Protein AF-A0A396IZX4-F1 (afdb_monomer_lite)

Secondary structure (DSSP, 8-state):
-HHHHHHHHHTT-PPPPGGGG--HHHHHHHHHHHHHH-EEEETTEEEEEEE-SS-PPP-SSHHHHHHHHTPPPPP---STTTTTTTS--GGGTTTS--S--S-------

Sequence (109 aa):
MGKVLQRDLYGDRDVRQIEHYLDASIITNGLQRAFSTGAWTHPFKRMERISGVVATLGRINPLQTMAELRRTRQQVQYTGKVGDARYPHPSHWGKRFVSSLPQMVKIAD

InterPro domains:
  IPR007645 RNA polymerase Rpb2, domain 3 [PF04565] (57-94)
  IPR015712 DNA-directed RNA polymerase, subunit 2 [PTHR20856] (13-94)

Structure (mmCIF, N/CA/C/O backbone):
data_AF-A0A396IZX4-F1
#
_entry.id   AF-A0A396IZX4-F1
#
loop_
_atom_site.group_PDB
_atom_site.id
_atom_site.type_symbol
_atom_site.label_atom_id
_atom_site.label_alt_id
_atom_site.label_comp_id
_atom_site.label_asym_id
_atom_site.label_entity_id
_atom_site.label_seq_id
_atom_site.pdbx_PDB_ins_code
_atom_site.Cartn_x
_atom_site.Cartn_y
_atom_site.Cartn_z
_atom_site.occupancy
_atom_site.B_iso_or_equiv
_atom_site.auth_seq_id
_atom_site.auth_comp_id
_atom_site.auth_asym_id
_atom_site.auth_atom_id
_atom_site.pdbx_PDB_model_num
ATOM 1 N N . MET A 1 1 ? -11.032 -4.849 19.655 1.00 56.69 1 MET A N 1
ATOM 2 C CA . MET A 1 1 ? -12.347 -4.843 18.975 1.00 56.69 1 MET A CA 1
ATOM 3 C C . MET A 1 1 ? -13.172 -6.049 19.363 1.00 56.69 1 MET A C 1
ATOM 5 O O . MET A 1 1 ? -14.093 -5.869 20.142 1.00 56.69 1 MET A O 1
ATOM 9 N N . GLY A 1 2 ? -12.781 -7.271 18.973 1.00 60.50 2 GLY A N 1
ATOM 10 C CA . GLY A 1 2 ? -13.537 -8.485 19.325 1.00 60.50 2 GLY A CA 1
ATOM 11 C C . GLY A 1 2 ? -13.843 -8.624 20.821 1.00 60.50 2 GLY A C 1
ATOM 12 O O . GLY A 1 2 ? -14.988 -8.816 21.187 1.00 60.50 2 GLY A O 1
ATOM 13 N N . LYS A 1 3 ? -12.859 -8.393 21.700 1.00 69.50 3 LYS A N 1
ATOM 14 C CA . LYS A 1 3 ? -13.013 -8.615 23.150 1.00 69.50 3 LYS A CA 1
ATOM 15 C C . LYS A 1 3 ? -14.024 -7.705 23.868 1.00 69.50 3 LYS A C 1
ATOM 17 O O . LYS A 1 3 ? -14.514 -8.106 24.912 1.00 69.50 3 LYS A O 1
ATOM 22 N N . VAL A 1 4 ? -14.301 -6.496 23.368 1.00 76.00 4 VAL A N 1
ATOM 23 C CA . VAL A 1 4 ? -15.198 -5.537 24.053 1.00 76.00 4 VAL A CA 1
ATOM 24 C C . VAL A 1 4 ? -16.645 -5.794 23.651 1.00 76.00 4 VAL A C 1
ATOM 26 O O . VAL A 1 4 ? -17.475 -6.036 24.518 1.00 76.00 4 VAL A O 1
ATOM 29 N N . LEU A 1 5 ? -16.911 -5.869 22.343 1.00 80.31 5 LEU A N 1
ATOM 30 C CA . LEU A 1 5 ? -18.226 -6.233 21.814 1.00 80.31 5 LEU A CA 1
ATOM 31 C C . LEU A 1 5 ? -18.655 -7.629 22.286 1.00 80.31 5 LEU A C 1
ATOM 33 O O . LEU A 1 5 ? -19.777 -7.819 22.735 1.00 80.31 5 LEU A O 1
ATOM 37 N N . GLN A 1 6 ? -17.738 -8.600 22.248 1.00 79.75 6 GLN A N 1
ATOM 38 C CA . GLN A 1 6 ? -18.005 -9.960 22.713 1.00 79.75 6 GLN A CA 1
ATOM 39 C C . GLN A 1 6 ? -18.330 -10.000 24.213 1.00 79.75 6 GLN A C 1
ATOM 41 O O . GLN A 1 6 ? -19.158 -10.796 24.635 1.00 79.75 6 GLN A O 1
ATOM 46 N N . ARG A 1 7 ? -17.723 -9.125 25.027 1.00 80.81 7 ARG A N 1
ATOM 47 C CA . ARG A 1 7 ? -18.017 -9.049 26.464 1.00 80.81 7 ARG A CA 1
ATOM 48 C C . ARG A 1 7 ? -19.397 -8.459 26.747 1.00 80.81 7 ARG A C 1
ATOM 50 O O . ARG A 1 7 ? -20.056 -8.932 27.665 1.00 80.81 7 ARG A O 1
ATOM 57 N N . ASP A 1 8 ? -19.820 -7.462 25.976 1.00 81.75 8 ASP A N 1
ATOM 58 C CA . ASP A 1 8 ? -21.154 -6.872 26.125 1.00 81.75 8 ASP A CA 1
ATOM 59 C C . ASP A 1 8 ? -22.247 -7.835 25.629 1.00 81.75 8 ASP A C 1
ATOM 61 O O . ASP A 1 8 ? -23.265 -7.977 26.294 1.00 81.75 8 ASP A O 1
ATOM 65 N N . LEU A 1 9 ? -21.983 -8.597 24.556 1.00 80.50 9 LEU A N 1
ATOM 66 C CA . LEU A 1 9 ? -22.886 -9.640 24.043 1.00 80.50 9 LEU A CA 1
ATOM 67 C C . LEU A 1 9 ? -23.111 -10.805 25.022 1.00 80.50 9 LEU A C 1
ATOM 69 O O . LEU A 1 9 ? -24.213 -11.336 25.089 1.00 80.50 9 LEU A O 1
ATOM 73 N N . TYR A 1 10 ? -22.084 -11.225 25.767 1.00 80.44 10 TYR A N 1
ATOM 74 C CA . TYR A 1 10 ? -22.217 -12.305 26.759 1.00 80.44 10 TYR A CA 1
ATOM 75 C C . TYR A 1 10 ? -22.668 -11.826 28.143 1.00 80.44 10 TYR A C 1
ATOM 77 O O . TYR A 1 10 ? -22.967 -12.648 29.004 1.00 80.44 10 TYR A O 1
ATOM 85 N N . GLY A 1 11 ? -22.652 -10.517 28.392 1.00 76.56 11 GLY A N 1
ATOM 86 C CA . GLY A 1 11 ? -22.796 -9.948 29.730 1.00 76.56 11 GLY A CA 1
ATOM 87 C C . GLY A 1 11 ? -24.215 -9.569 30.145 1.00 76.56 11 GLY A C 1
ATOM 88 O O . GLY A 1 11 ? -24.326 -8.886 31.159 1.00 76.56 11 GLY A O 1
ATOM 89 N N . ASP A 1 12 ? -25.243 -9.937 29.372 1.00 74.31 12 ASP A N 1
ATOM 90 C CA . ASP A 1 12 ? -26.635 -9.471 29.534 1.00 74.31 12 ASP A CA 1
ATOM 91 C C . ASP A 1 12 ? -26.743 -7.931 29.585 1.00 74.31 12 ASP A C 1
ATOM 93 O O . ASP A 1 12 ? -27.503 -7.344 30.350 1.00 74.31 12 ASP A O 1
ATOM 97 N N . ARG A 1 13 ? -25.886 -7.250 28.807 1.00 76.94 13 ARG A N 1
ATOM 98 C CA . ARG A 1 13 ? -25.844 -5.786 28.699 1.00 76.94 13 ARG A CA 1
ATOM 99 C C . ARG A 1 13 ? -26.428 -5.357 27.365 1.00 76.94 13 ARG A C 1
ATOM 101 O O . ARG A 1 13 ? -26.203 -6.013 26.350 1.00 76.94 13 ARG A O 1
ATOM 108 N N . ASP A 1 14 ? -27.067 -4.193 27.352 1.00 81.06 14 ASP A N 1
ATOM 109 C CA . ASP A 1 14 ? -27.513 -3.580 26.106 1.00 81.06 14 ASP A CA 1
ATOM 110 C C . ASP A 1 14 ? -26.321 -3.252 25.199 1.00 81.06 14 ASP A C 1
ATOM 112 O O . ASP A 1 14 ? -25.346 -2.602 25.601 1.00 81.06 14 ASP A O 1
ATOM 116 N N . VAL A 1 15 ? -26.414 -3.707 23.949 1.00 83.81 15 VAL A N 1
ATOM 117 C CA . VAL A 1 15 ? -25.412 -3.438 22.918 1.00 83.81 15 VAL A CA 1
ATOM 118 C C . VAL A 1 15 ? -25.432 -1.946 22.595 1.00 83.81 15 VAL A C 1
ATOM 120 O O . VAL A 1 15 ? -26.464 -1.377 22.240 1.00 83.81 15 VAL A O 1
ATOM 123 N N . ARG A 1 16 ? -24.272 -1.298 22.715 1.00 84.62 16 ARG A N 1
ATOM 124 C CA . ARG A 1 16 ? -24.123 0.134 22.427 1.00 84.62 16 ARG A CA 1
ATOM 125 C C . ARG A 1 16 ? -24.117 0.397 20.919 1.00 84.62 16 ARG A C 1
ATOM 127 O O . ARG A 1 16 ? -23.967 -0.512 20.105 1.00 84.62 16 ARG A O 1
ATOM 134 N N . GLN A 1 17 ? -24.240 1.665 20.531 1.00 86.50 17 GLN A N 1
ATOM 135 C CA . GLN A 1 17 ? -24.063 2.072 19.135 1.00 86.50 17 GLN A CA 1
ATOM 136 C C . GLN A 1 17 ? -22.688 1.633 18.602 1.00 86.50 17 GLN A C 1
ATOM 138 O O . GLN A 1 17 ? -21.695 1.628 19.333 1.00 86.50 17 GLN A O 1
ATOM 143 N N . ILE A 1 18 ? -22.632 1.283 17.312 1.00 81.88 18 ILE A N 1
ATOM 144 C CA . ILE A 1 18 ? -21.454 0.690 16.653 1.00 81.88 18 ILE A CA 1
ATOM 145 C C . ILE A 1 18 ? -20.176 1.528 16.817 1.00 81.88 18 ILE A C 1
ATOM 147 O O . ILE A 1 18 ? -19.085 0.974 16.936 1.00 81.88 18 ILE A O 1
ATOM 151 N N . GLU A 1 19 ? -20.316 2.852 16.891 1.00 85.19 19 GLU A N 1
ATOM 152 C CA . GLU A 1 19 ? -19.219 3.806 17.080 1.00 85.19 19 GLU A CA 1
ATOM 153 C C . GLU A 1 19 ? -18.442 3.551 18.374 1.00 85.19 19 GLU A C 1
ATOM 155 O O . GLU A 1 19 ? -17.234 3.745 18.414 1.00 85.19 19 GLU A O 1
ATOM 160 N N . HIS A 1 20 ? -19.100 3.026 19.411 1.00 83.94 20 HIS A N 1
ATOM 161 C CA . HIS A 1 20 ? -18.447 2.679 20.672 1.00 83.94 20 HIS A CA 1
ATOM 162 C C . HIS A 1 20 ? -17.475 1.497 20.542 1.00 83.94 20 HIS A C 1
ATOM 164 O O . HIS A 1 20 ? -16.545 1.347 21.334 1.00 83.94 20 HIS A O 1
ATOM 170 N N . TYR A 1 21 ? -17.693 0.641 19.545 1.00 82.88 21 TYR A N 1
ATOM 171 C CA . TYR A 1 21 ? -16.868 -0.533 19.278 1.00 82.88 21 TYR A CA 1
ATOM 172 C C . TYR A 1 21 ? -15.851 -0.296 18.160 1.00 82.88 21 TYR A C 1
ATOM 174 O O . TYR A 1 21 ? -15.019 -1.173 17.908 1.00 82.88 21 TYR A O 1
ATOM 182 N N . LEU A 1 22 ? -15.908 0.870 17.508 1.00 83.25 22 LEU A N 1
ATOM 183 C CA . LEU A 1 22 ? -14.988 1.294 16.467 1.00 83.25 22 LEU A CA 1
ATOM 184 C C . LEU A 1 22 ? -13.960 2.270 17.044 1.00 83.25 22 LEU A C 1
ATOM 186 O O . LEU A 1 22 ? -14.286 3.277 17.653 1.00 83.25 22 LEU A O 1
ATOM 190 N N . ASP A 1 23 ? -12.692 1.986 16.796 1.00 86.12 23 ASP A N 1
ATOM 191 C CA . ASP A 1 23 ? -11.572 2.823 17.189 1.00 86.12 23 ASP A CA 1
ATOM 192 C C . ASP A 1 23 ? -10.857 3.184 15.898 1.00 86.12 23 ASP A C 1
ATOM 194 O O . ASP A 1 23 ? -10.198 2.348 15.265 1.00 86.12 23 ASP A O 1
ATOM 198 N N . ALA A 1 24 ? -11.042 4.437 15.491 1.00 88.38 24 ALA A N 1
ATOM 199 C CA . ALA A 1 24 ? -10.439 4.987 14.290 1.00 88.38 24 ALA A CA 1
ATOM 200 C C . ALA A 1 24 ? -8.906 4.885 14.325 1.00 88.38 24 ALA A C 1
ATOM 202 O O . ALA A 1 24 ? -8.282 4.774 13.267 1.00 88.38 24 ALA A O 1
ATOM 203 N N . SER A 1 25 ? -8.300 4.837 15.522 1.00 89.56 25 SER A N 1
ATOM 204 C CA . SER A 1 25 ? -6.854 4.708 15.695 1.00 89.56 25 SER A CA 1
ATOM 205 C C . SER A 1 25 ? -6.299 3.422 15.077 1.00 89.56 25 SER A C 1
ATOM 207 O O . SER A 1 25 ? -5.162 3.396 14.610 1.00 89.56 25 SER A O 1
ATOM 209 N N . ILE A 1 26 ? -7.097 2.349 15.015 1.00 87.25 26 ILE A N 1
ATOM 210 C CA . ILE A 1 26 ? -6.669 1.079 14.418 1.00 87.25 26 ILE A CA 1
ATOM 211 C C . ILE A 1 26 ? -6.454 1.243 12.914 1.00 87.25 26 ILE A C 1
ATOM 213 O O . ILE A 1 26 ? -5.469 0.740 12.371 1.00 87.25 26 ILE A O 1
ATOM 217 N N . ILE A 1 27 ? -7.358 1.964 12.249 1.00 88.12 27 ILE A N 1
ATOM 218 C CA . ILE A 1 27 ? -7.290 2.204 10.807 1.00 88.12 27 ILE A CA 1
ATOM 219 C C . ILE A 1 27 ? -6.133 3.156 10.508 1.00 88.12 27 ILE A C 1
ATOM 221 O O . ILE A 1 27 ? -5.282 2.844 9.675 1.00 88.12 27 ILE A O 1
ATOM 225 N N . THR A 1 28 ? -6.059 4.286 11.214 1.00 93.06 28 THR A N 1
ATOM 226 C CA . THR A 1 28 ? -5.036 5.309 10.960 1.00 93.06 28 THR A CA 1
ATOM 227 C C . THR A 1 28 ? -3.628 4.788 11.241 1.00 93.06 28 THR A C 1
ATOM 229 O O . THR A 1 28 ? -2.770 4.858 10.360 1.00 93.06 28 THR A O 1
ATOM 232 N N . ASN A 1 29 ? -3.392 4.170 12.403 1.00 91.31 29 ASN A N 1
ATOM 233 C CA . ASN A 1 29 ? -2.083 3.609 12.751 1.00 91.31 29 ASN A CA 1
ATOM 234 C C . ASN A 1 29 ? -1.713 2.420 11.855 1.00 91.31 29 ASN A C 1
ATOM 236 O O . ASN A 1 29 ? -0.546 2.253 11.490 1.00 91.31 29 ASN A O 1
ATOM 240 N N . GLY A 1 30 ? -2.698 1.594 11.487 1.00 89.44 30 GLY A N 1
ATOM 241 C CA . GLY A 1 30 ? -2.507 0.474 10.569 1.00 89.44 30 GLY A CA 1
ATOM 242 C C . GLY A 1 30 ? -2.015 0.940 9.200 1.00 89.44 30 GLY A C 1
ATOM 243 O O . GLY A 1 30 ? -0.985 0.461 8.720 1.00 89.44 30 GLY A O 1
ATOM 244 N N . LEU A 1 31 ? -2.695 1.926 8.608 1.00 91.06 31 LEU A N 1
ATOM 245 C CA . LEU A 1 31 ? -2.306 2.516 7.327 1.00 91.06 31 LEU A CA 1
ATOM 246 C C . LEU A 1 31 ? -0.957 3.235 7.426 1.00 91.06 31 LEU A C 1
ATOM 248 O O . LEU A 1 31 ? -0.070 2.981 6.612 1.00 91.06 31 LEU A O 1
ATOM 252 N N . GLN A 1 32 ? -0.745 4.063 8.452 1.00 92.88 32 GLN A N 1
ATOM 253 C CA . GLN A 1 32 ? 0.520 4.778 8.643 1.00 92.88 32 GLN A CA 1
ATOM 254 C C . GLN A 1 32 ? 1.713 3.817 8.732 1.00 92.88 32 GLN A C 1
ATOM 256 O O . GLN A 1 32 ? 2.753 4.051 8.111 1.00 92.88 32 GLN A O 1
ATOM 261 N N . ARG A 1 33 ? 1.572 2.699 9.453 1.00 90.50 33 ARG A N 1
ATOM 262 C CA . ARG A 1 33 ? 2.606 1.657 9.511 1.00 90.50 33 ARG A CA 1
ATOM 263 C C . ARG A 1 33 ? 2.801 0.977 8.154 1.00 90.50 33 ARG A C 1
ATOM 265 O O . ARG A 1 33 ? 3.945 0.786 7.744 1.00 90.50 33 ARG A O 1
ATOM 272 N N . ALA A 1 34 ? 1.720 0.609 7.467 1.00 89.75 34 ALA A N 1
ATOM 273 C CA . ALA A 1 34 ? 1.795 -0.091 6.183 1.00 89.75 34 ALA A CA 1
ATOM 274 C C . ALA A 1 34 ? 2.512 0.743 5.108 1.00 89.75 34 ALA A C 1
ATOM 276 O O . ALA A 1 34 ? 3.344 0.212 4.372 1.00 89.75 34 ALA A O 1
ATOM 277 N N . PHE A 1 35 ? 2.250 2.053 5.060 1.00 90.56 35 PHE A N 1
ATOM 278 C CA . PHE A 1 35 ? 2.913 2.964 4.126 1.00 90.56 35 PHE A CA 1
ATOM 279 C C . PHE A 1 35 ? 4.350 3.304 4.523 1.00 90.56 35 PHE A C 1
ATOM 281 O O . PHE A 1 35 ? 5.217 3.346 3.656 1.00 90.56 35 PHE A O 1
ATOM 288 N N . SER A 1 36 ? 4.631 3.505 5.813 1.00 90.06 36 SER A N 1
ATOM 289 C CA . SER A 1 36 ? 5.985 3.864 6.264 1.00 90.06 36 SER A CA 1
ATOM 290 C C . SER A 1 36 ? 6.974 2.701 6.184 1.00 90.06 36 SER A C 1
ATOM 292 O O . SER A 1 36 ? 8.120 2.891 5.792 1.00 90.06 36 SER A O 1
ATOM 294 N N . THR A 1 37 ? 6.541 1.486 6.530 1.00 88.06 37 THR A N 1
ATOM 295 C CA . THR A 1 37 ? 7.406 0.292 6.522 1.00 88.06 37 THR A CA 1
ATOM 296 C C . THR A 1 37 ? 7.384 -0.464 5.194 1.00 88.06 37 THR A C 1
ATOM 298 O O . THR A 1 37 ? 8.216 -1.342 4.972 1.00 88.06 37 THR A O 1
ATOM 301 N N . GLY A 1 38 ? 6.396 -0.194 4.333 1.00 86.12 38 GLY A N 1
ATOM 302 C CA . GLY A 1 38 ? 6.150 -0.955 3.106 1.00 86.12 38 GLY A CA 1
ATOM 303 C C . GLY A 1 38 ? 5.751 -2.418 3.336 1.00 86.12 38 GLY A C 1
ATOM 304 O O . GLY A 1 38 ? 5.710 -3.190 2.374 1.00 86.12 38 GLY A O 1
ATOM 305 N N . ALA A 1 39 ? 5.470 -2.809 4.586 1.00 85.44 39 ALA A N 1
ATOM 306 C CA . ALA A 1 39 ? 5.021 -4.140 4.969 1.00 85.44 39 ALA A CA 1
ATOM 307 C C . ALA A 1 39 ? 3.501 -4.150 5.160 1.00 85.44 39 ALA A C 1
ATOM 309 O O . ALA A 1 39 ? 2.962 -3.530 6.077 1.00 85.44 39 ALA A O 1
ATOM 310 N N . TRP A 1 40 ? 2.815 -4.895 4.304 1.00 86.81 40 TRP A N 1
ATOM 311 C CA . TRP A 1 40 ? 1.377 -5.097 4.373 1.00 86.81 40 TRP A CA 1
ATOM 312 C C . TRP A 1 40 ? 1.141 -6.406 5.118 1.00 86.81 40 TRP A C 1
ATOM 314 O O . TRP A 1 40 ? 1.404 -7.491 4.603 1.00 86.81 40 TRP A O 1
ATOM 324 N N . THR A 1 41 ? 0.736 -6.291 6.384 1.00 83.19 41 THR A N 1
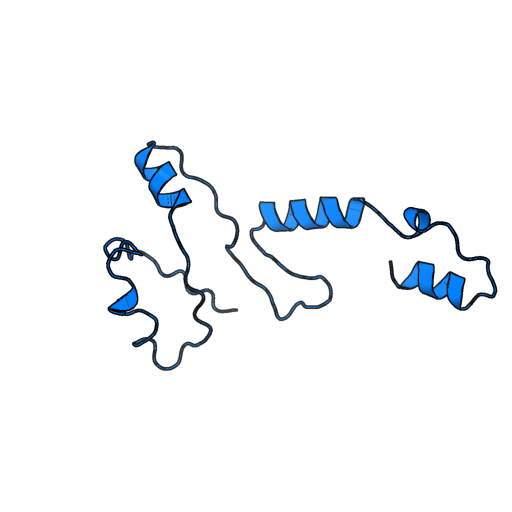ATOM 325 C CA . THR A 1 41 ? 0.503 -7.435 7.274 1.00 83.19 41 THR A CA 1
ATOM 326 C C . THR A 1 41 ? -0.767 -7.226 8.070 1.00 83.19 41 THR A C 1
ATOM 328 O O . THR A 1 41 ? -1.025 -6.133 8.577 1.00 83.19 41 THR A O 1
ATOM 331 N N . HIS A 1 42 ? -1.548 -8.291 8.218 1.00 81.38 42 HIS A N 1
ATOM 332 C CA . HIS A 1 42 ? -2.676 -8.287 9.133 1.00 81.38 42 HIS A CA 1
ATOM 333 C C . HIS A 1 42 ? -2.218 -8.796 10.511 1.00 81.38 42 HIS A C 1
ATOM 335 O O . HIS A 1 42 ? -1.528 -9.819 10.568 1.00 81.38 42 HIS A O 1
ATOM 341 N N . PRO A 1 43 ? -2.619 -8.169 11.638 1.00 75.75 43 PRO A N 1
ATOM 342 C CA . PRO A 1 43 ? -2.157 -8.565 12.976 1.00 75.75 43 PRO A CA 1
ATOM 343 C C . PRO A 1 43 ? -2.390 -10.044 13.318 1.00 75.75 43 PRO A C 1
ATOM 345 O O . PRO A 1 43 ? -1.611 -10.638 14.068 1.00 75.75 43 PRO A O 1
ATOM 348 N N . PHE A 1 44 ? -3.447 -10.624 12.742 1.00 80.19 44 PHE A N 1
ATOM 349 C CA . PHE A 1 44 ? -3.873 -12.008 12.949 1.00 80.19 44 PHE A CA 1
ATOM 350 C C . PHE A 1 44 ? -3.382 -12.984 11.866 1.00 80.19 44 PHE A C 1
ATOM 352 O O . PHE A 1 44 ? -3.499 -14.187 12.054 1.00 80.19 44 PHE A O 1
ATOM 359 N N . LYS A 1 45 ? -2.817 -12.494 10.751 1.00 81.62 45 LYS A N 1
ATOM 360 C CA . LYS A 1 45 ? -2.288 -13.326 9.655 1.00 81.62 45 LYS A CA 1
ATOM 361 C C . LYS A 1 45 ? -0.811 -13.026 9.406 1.00 81.62 45 LYS A C 1
ATOM 363 O O . LYS A 1 45 ? -0.424 -12.499 8.368 1.00 81.62 45 LYS A O 1
ATOM 368 N N . ARG A 1 46 ? 0.025 -13.324 10.400 1.00 70.25 46 ARG A N 1
ATOM 369 C CA . ARG A 1 46 ? 1.452 -12.954 10.375 1.00 70.25 46 ARG A CA 1
ATOM 370 C C . ARG A 1 46 ? 2.281 -13.720 9.338 1.00 70.25 46 ARG A C 1
ATOM 372 O O . ARG A 1 46 ? 3.325 -13.217 8.948 1.00 70.25 46 ARG A O 1
ATOM 379 N N . MET A 1 47 ? 1.816 -14.894 8.904 1.00 75.00 47 MET A N 1
ATOM 380 C CA . MET A 1 47 ? 2.479 -15.708 7.874 1.00 75.00 47 MET A CA 1
ATOM 381 C C . MET A 1 47 ? 2.248 -15.195 6.443 1.00 75.00 47 MET A C 1
ATOM 383 O O . MET A 1 47 ? 3.034 -15.508 5.564 1.00 75.00 47 MET A O 1
ATOM 387 N N . GLU A 1 48 ? 1.226 -14.372 6.197 1.00 76.06 48 GLU A N 1
ATOM 388 C CA . GLU A 1 48 ? 0.919 -13.815 4.867 1.00 76.06 48 GLU A CA 1
ATOM 389 C C . GLU A 1 48 ? 1.513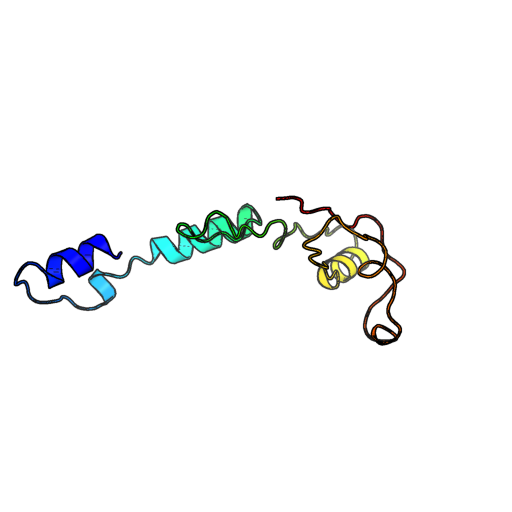 -12.401 4.720 1.00 76.06 48 GLU A C 1
ATOM 391 O O . GLU A 1 48 ? 0.810 -11.431 4.425 1.00 76.06 48 GLU A O 1
ATOM 396 N N . ARG A 1 49 ? 2.810 -12.237 5.011 1.00 75.88 49 ARG A N 1
ATOM 397 C CA . ARG A 1 49 ? 3.465 -10.923 4.955 1.00 75.88 49 ARG A CA 1
ATOM 398 C C . ARG A 1 49 ? 3.877 -10.575 3.530 1.00 75.88 49 ARG A C 1
ATOM 400 O O . ARG A 1 49 ? 4.730 -11.230 2.951 1.00 75.88 49 ARG A O 1
ATOM 407 N N . ILE A 1 50 ? 3.374 -9.453 3.016 1.00 82.25 50 ILE A N 1
ATOM 408 C CA . ILE A 1 50 ? 3.831 -8.891 1.739 1.00 82.25 50 ILE A CA 1
ATOM 409 C C . ILE A 1 50 ? 4.703 -7.667 2.026 1.00 82.25 50 ILE A C 1
ATOM 411 O O . ILE A 1 50 ? 4.304 -6.764 2.764 1.00 82.25 50 ILE A O 1
ATOM 415 N N . SER A 1 51 ? 5.912 -7.628 1.463 1.00 82.19 51 SER A N 1
ATOM 416 C CA . SER A 1 51 ? 6.887 -6.553 1.684 1.00 82.19 51 SER A CA 1
ATOM 417 C C . SER A 1 51 ? 7.286 -5.827 0.392 1.00 82.19 51 SER A C 1
ATOM 419 O O . SER A 1 51 ? 7.249 -6.366 -0.718 1.00 82.19 51 SER A O 1
ATOM 421 N N . GLY A 1 52 ? 7.665 -4.554 0.528 1.00 82.06 52 GLY A N 1
ATOM 422 C CA . GLY A 1 52 ? 8.074 -3.704 -0.595 1.00 82.06 52 GLY A CA 1
ATOM 423 C C . GLY A 1 52 ? 6.920 -3.307 -1.523 1.00 82.06 52 GLY A C 1
ATOM 424 O O . GLY A 1 52 ? 7.137 -3.084 -2.715 1.00 82.06 52 GLY A O 1
ATOM 425 N N . VAL A 1 53 ? 5.690 -3.271 -1.002 1.00 85.38 53 VAL A N 1
ATOM 426 C CA . VAL A 1 53 ? 4.517 -2.750 -1.729 1.00 85.38 53 VAL A CA 1
ATOM 427 C C . VAL A 1 53 ? 4.641 -1.238 -1.916 1.00 85.38 53 VAL A C 1
ATOM 429 O O . VAL A 1 53 ? 4.296 -0.708 -2.966 1.00 85.38 53 VAL A O 1
ATOM 432 N N . VAL A 1 54 ? 5.181 -0.558 -0.904 1.00 87.62 54 VAL A N 1
ATOM 433 C CA . VAL A 1 54 ? 5.460 0.878 -0.932 1.00 87.62 54 VAL A CA 1
ATOM 434 C C . VAL A 1 54 ? 6.960 1.081 -1.079 1.00 87.62 54 VAL A C 1
ATOM 436 O O . VAL A 1 54 ? 7.751 0.419 -0.405 1.00 87.62 54 VAL A O 1
ATOM 439 N N . ALA A 1 55 ? 7.337 1.986 -1.977 1.00 85.94 55 ALA A N 1
ATOM 440 C CA . ALA A 1 55 ? 8.714 2.371 -2.241 1.00 85.94 55 ALA A CA 1
ATOM 441 C C . ALA A 1 55 ? 8.843 3.896 -2.216 1.00 85.94 55 ALA A C 1
ATOM 443 O O . ALA A 1 55 ? 7.880 4.622 -2.477 1.00 85.94 55 ALA A O 1
ATOM 444 N N . THR A 1 56 ? 10.040 4.380 -1.902 1.00 88.31 56 THR A N 1
ATOM 445 C CA . THR A 1 56 ? 10.376 5.798 -2.005 1.00 88.31 56 THR A CA 1
ATOM 446 C C . THR A 1 56 ? 10.529 6.190 -3.471 1.00 88.31 56 THR A C 1
ATOM 448 O O . THR A 1 56 ? 11.165 5.481 -4.246 1.00 88.31 56 THR A O 1
ATOM 451 N N . LEU A 1 57 ? 9.929 7.322 -3.845 1.00 90.25 57 LEU A N 1
ATOM 452 C CA . LEU A 1 57 ? 9.974 7.846 -5.207 1.00 90.25 57 LEU A CA 1
ATOM 453 C C . LEU A 1 57 ? 11.223 8.719 -5.394 1.00 90.25 57 LEU A C 1
ATOM 455 O O . LEU A 1 57 ? 11.368 9.753 -4.739 1.00 90.25 57 LEU A O 1
ATOM 459 N N . GLY A 1 58 ? 12.107 8.316 -6.296 1.00 91.38 58 GLY A N 1
ATOM 460 C CA . GLY A 1 58 ? 13.240 9.077 -6.7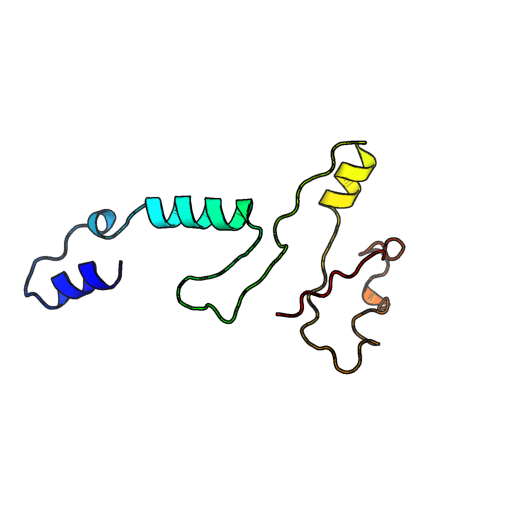88 1.00 91.38 58 GLY A CA 1
ATOM 461 C C . GLY A 1 58 ? 12.775 10.268 -7.619 1.00 91.38 58 GLY A C 1
ATOM 462 O O . GLY A 1 58 ? 12.026 10.124 -8.580 1.00 91.38 58 GLY A O 1
ATOM 463 N N . ARG A 1 59 ? 13.230 11.465 -7.236 1.00 93.88 59 ARG A N 1
ATOM 464 C CA . ARG A 1 59 ? 12.827 12.749 -7.840 1.00 93.88 59 ARG A CA 1
ATOM 465 C C . ARG A 1 59 ? 13.976 13.468 -8.551 1.00 93.88 59 ARG A C 1
ATOM 467 O O . ARG A 1 59 ? 13.949 14.685 -8.679 1.00 93.88 59 ARG A O 1
ATOM 474 N N . ILE A 1 60 ? 14.998 12.728 -8.981 1.00 94.31 60 ILE A N 1
ATOM 475 C CA . ILE A 1 60 ? 16.210 13.307 -9.582 1.00 94.31 60 ILE A CA 1
ATOM 476 C C . ILE A 1 60 ? 15.910 13.865 -10.978 1.00 94.31 60 ILE A C 1
ATOM 478 O O . ILE A 1 60 ? 16.369 14.947 -11.326 1.00 94.31 60 ILE A O 1
ATOM 482 N N . ASN A 1 61 ? 15.123 13.148 -11.781 1.00 94.06 61 ASN A N 1
ATOM 483 C CA . ASN A 1 61 ? 14.658 13.625 -13.078 1.00 94.06 61 ASN A CA 1
ATOM 484 C C . ASN A 1 61 ? 13.218 13.128 -13.343 1.00 94.06 61 ASN A C 1
ATOM 486 O O . ASN A 1 61 ? 12.800 12.110 -12.783 1.00 94.06 61 ASN A O 1
ATOM 490 N N . PRO A 1 62 ? 12.423 13.827 -14.175 1.00 93.75 62 PRO A N 1
ATOM 491 C CA . PRO A 1 62 ? 11.021 13.464 -14.405 1.00 93.75 62 PRO A CA 1
ATOM 492 C C . PRO A 1 62 ? 10.860 12.086 -15.064 1.00 93.75 62 PRO A C 1
ATOM 494 O O . PRO A 1 62 ? 9.865 11.403 -14.823 1.00 93.75 62 PRO A O 1
ATOM 497 N N . LEU A 1 63 ? 11.851 11.645 -15.847 1.00 91.25 63 LEU A N 1
ATOM 498 C CA . LEU A 1 63 ? 11.854 10.326 -16.484 1.00 91.25 63 LEU A CA 1
ATOM 499 C C . LEU A 1 63 ? 12.006 9.187 -15.468 1.00 91.25 63 LEU A C 1
ATOM 501 O O . LEU A 1 63 ? 11.336 8.168 -15.600 1.00 91.25 63 LEU A O 1
ATOM 505 N N . GLN A 1 64 ? 12.828 9.367 -14.436 1.00 89.50 64 GLN A N 1
ATOM 506 C CA . GLN A 1 64 ? 13.014 8.436 -13.330 1.00 89.50 64 GLN A CA 1
ATOM 507 C C . GLN A 1 64 ? 11.733 8.351 -12.515 1.00 89.50 64 GLN A C 1
ATOM 509 O O . GLN A 1 64 ? 11.250 7.248 -12.277 1.00 89.50 64 GLN A O 1
ATOM 514 N N . THR A 1 65 ? 11.134 9.494 -12.172 1.00 92.44 65 THR A N 1
ATOM 515 C CA . THR A 1 65 ? 9.833 9.533 -11.497 1.00 92.44 65 THR A CA 1
ATOM 516 C C . THR A 1 65 ? 8.784 8.755 -12.300 1.00 92.44 65 THR A C 1
ATOM 518 O O . THR A 1 65 ? 8.095 7.892 -11.761 1.00 92.44 65 THR A O 1
ATOM 521 N N . MET A 1 66 ? 8.692 8.993 -13.615 1.00 91.88 66 MET A N 1
ATOM 522 C CA . MET A 1 66 ? 7.790 8.250 -14.505 1.00 91.88 66 MET A CA 1
ATOM 523 C C . MET A 1 66 ? 8.103 6.750 -14.562 1.00 91.88 66 MET A C 1
ATOM 525 O O . MET A 1 66 ? 7.179 5.936 -14.569 1.00 91.88 66 MET A O 1
ATOM 529 N N . ALA A 1 67 ? 9.379 6.371 -14.625 1.00 89.38 67 ALA A N 1
ATOM 530 C CA . ALA A 1 67 ? 9.798 4.975 -14.675 1.00 89.38 67 ALA A CA 1
ATOM 531 C C . ALA A 1 67 ? 9.456 4.237 -13.375 1.00 89.38 67 ALA A C 1
ATOM 533 O O . ALA A 1 67 ? 8.979 3.104 -13.417 1.00 89.38 67 ALA A O 1
ATOM 534 N N . GLU A 1 68 ? 9.647 4.882 -12.225 1.00 89.25 68 GLU A N 1
ATOM 535 C CA . GLU A 1 68 ? 9.317 4.320 -10.918 1.00 89.25 68 GLU A CA 1
ATOM 536 C C . GLU A 1 68 ? 7.804 4.191 -10.706 1.00 89.25 68 GLU A C 1
ATOM 538 O O . GLU A 1 68 ? 7.358 3.152 -10.225 1.00 89.25 68 GLU A O 1
ATOM 543 N N . LEU A 1 69 ? 7.003 5.164 -11.157 1.00 90.25 69 LEU A N 1
ATOM 544 C CA . LEU A 1 69 ? 5.535 5.079 -11.123 1.00 90.25 69 LEU A CA 1
ATOM 545 C C . LEU A 1 69 ? 4.971 3.977 -12.037 1.00 90.25 69 LEU A C 1
ATOM 547 O O . LEU A 1 69 ? 3.903 3.436 -11.763 1.00 90.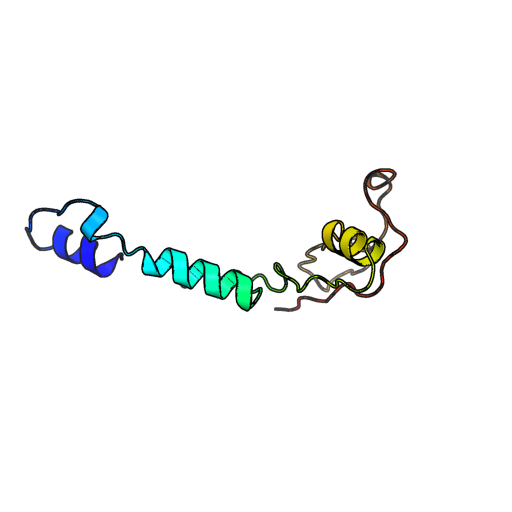25 69 LEU A O 1
ATOM 551 N N . ARG A 1 70 ? 5.675 3.633 -13.124 1.00 89.88 70 ARG A N 1
ATOM 552 C CA . ARG A 1 70 ? 5.280 2.570 -14.069 1.00 89.88 70 ARG A CA 1
ATOM 553 C C . ARG A 1 70 ? 5.885 1.205 -13.736 1.00 89.88 70 ARG A C 1
ATOM 555 O O . ARG A 1 70 ? 5.599 0.225 -14.426 1.00 89.88 70 ARG A O 1
ATOM 562 N N . ARG A 1 71 ? 6.734 1.115 -12.709 1.00 85.94 71 ARG A N 1
ATOM 563 C CA . ARG A 1 71 ? 7.413 -0.127 -12.334 1.00 85.94 71 ARG A CA 1
ATOM 564 C C . ARG A 1 71 ? 6.399 -1.125 -11.774 1.00 85.94 71 ARG A C 1
ATOM 566 O O . ARG A 1 71 ? 5.839 -0.929 -10.703 1.00 85.94 71 ARG A O 1
ATOM 573 N N . THR A 1 72 ? 6.226 -2.253 -12.457 1.00 84.62 72 THR A N 1
ATOM 574 C CA . THR A 1 72 ? 5.433 -3.383 -11.953 1.00 84.62 72 THR A CA 1
ATOM 575 C C . THR A 1 72 ? 6.345 -4.431 -11.329 1.00 84.62 72 THR A C 1
ATOM 577 O O . THR A 1 72 ? 7.331 -4.833 -11.948 1.00 84.62 72 THR A O 1
ATOM 580 N N . ARG A 1 73 ? 6.006 -4.919 -10.133 1.00 78.19 73 ARG A N 1
ATOM 581 C CA . ARG A 1 73 ? 6.710 -6.038 -9.492 1.00 78.19 73 ARG A CA 1
ATOM 582 C C . ARG A 1 73 ? 5.961 -7.337 -9.771 1.00 78.19 73 ARG A C 1
ATOM 584 O O . ARG A 1 73 ? 4.736 -7.368 -9.723 1.00 78.19 73 ARG A O 1
ATOM 591 N N . GLN A 1 74 ? 6.698 -8.406 -10.048 1.00 77.56 74 GLN A N 1
ATOM 592 C CA . GLN A 1 74 ? 6.136 -9.748 -10.152 1.00 77.56 74 GLN A CA 1
ATOM 593 C C . GLN A 1 74 ? 6.440 -10.505 -8.863 1.00 77.56 74 GLN A C 1
ATOM 595 O O . GLN A 1 74 ? 7.605 -10.720 -8.531 1.00 77.56 74 GLN A O 1
ATOM 600 N N . GLN A 1 75 ? 5.396 -10.899 -8.140 1.00 75.31 75 GLN A N 1
ATOM 601 C CA . GLN A 1 75 ? 5.536 -11.797 -7.001 1.00 75.31 75 GLN A CA 1
ATOM 602 C C . GLN A 1 75 ? 5.727 -13.219 -7.533 1.00 75.31 75 GLN A C 1
ATOM 604 O O . GLN A 1 75 ? 4.890 -13.731 -8.271 1.00 75.31 75 GLN A O 1
ATOM 609 N N . VAL A 1 76 ? 6.850 -13.846 -7.187 1.00 73.56 76 VAL A N 1
ATOM 610 C CA . VAL A 1 76 ? 7.154 -15.232 -7.558 1.00 73.56 76 VAL A CA 1
ATOM 611 C C . VAL A 1 76 ? 7.299 -16.013 -6.263 1.00 73.56 76 VAL A C 1
ATOM 613 O O . VAL A 1 76 ? 8.234 -15.778 -5.508 1.00 73.56 76 VAL A O 1
ATOM 616 N N . GLN A 1 77 ? 6.347 -16.904 -5.994 1.00 66.06 77 GLN A N 1
ATOM 617 C CA . GLN A 1 77 ? 6.221 -17.632 -4.724 1.00 66.06 77 GLN A CA 1
ATOM 618 C C . GLN A 1 77 ? 7.067 -18.918 -4.655 1.00 66.06 77 GLN A C 1
ATOM 620 O O . GLN A 1 77 ? 6.882 -19.718 -3.750 1.00 66.06 77 GLN A O 1
ATOM 625 N N . TYR A 1 78 ? 7.991 -19.152 -5.594 1.00 60.66 78 TYR A N 1
ATOM 626 C CA . TYR A 1 78 ? 8.754 -20.403 -5.636 1.00 60.66 78 TYR A CA 1
ATOM 627 C C . TYR A 1 78 ? 10.181 -20.210 -6.163 1.00 60.66 78 TYR A C 1
ATOM 629 O O . TYR A 1 78 ? 10.414 -19.535 -7.168 1.00 60.66 78 TYR A O 1
ATOM 637 N N . THR A 1 79 ? 11.147 -20.840 -5.491 1.00 58.38 79 THR A N 1
ATOM 638 C CA . THR A 1 79 ? 12.552 -20.957 -5.923 1.00 58.38 79 THR A CA 1
ATOM 639 C C . THR A 1 79 ? 12.790 -22.162 -6.846 1.00 58.38 79 THR A C 1
ATOM 64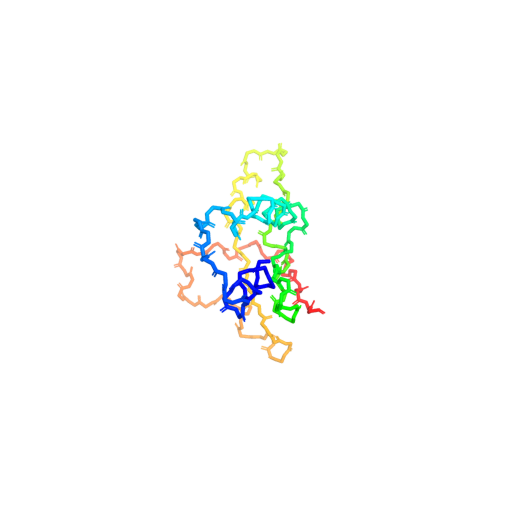1 O O . THR A 1 79 ? 13.850 -22.256 -7.463 1.00 58.38 79 THR A O 1
ATOM 644 N N . GLY A 1 80 ? 11.814 -23.066 -6.996 1.00 56.06 80 GLY A N 1
ATOM 645 C CA . GLY A 1 80 ? 11.883 -24.221 -7.899 1.00 56.06 80 GLY A CA 1
ATOM 646 C C . GLY A 1 80 ? 11.498 -23.866 -9.340 1.00 56.06 80 GLY A C 1
ATOM 647 O O . GLY A 1 80 ? 10.385 -23.417 -9.584 1.00 56.06 80 GLY A O 1
ATOM 648 N N . LYS A 1 81 ? 12.430 -24.076 -10.282 1.00 58.25 81 LYS A N 1
ATOM 649 C CA . LYS A 1 81 ? 12.352 -23.734 -11.722 1.00 58.25 81 LYS A CA 1
ATOM 650 C C . LYS A 1 81 ? 12.063 -22.250 -11.991 1.00 58.25 81 LYS A C 1
ATOM 652 O O . LYS A 1 81 ? 11.091 -21.855 -12.619 1.00 58.25 81 LYS A O 1
ATOM 657 N N . VAL A 1 82 ? 13.037 -21.435 -11.591 1.00 56.50 82 VAL A N 1
ATOM 658 C CA . VAL A 1 82 ? 13.201 -19.986 -11.841 1.00 56.50 82 VAL A CA 1
ATOM 659 C C . VAL A 1 82 ? 13.030 -19.555 -13.312 1.00 56.50 82 VAL A C 1
ATOM 661 O O . VAL A 1 82 ? 12.895 -18.364 -13.597 1.00 56.50 82 VAL A O 1
ATOM 664 N N . GLY A 1 83 ? 13.040 -20.506 -14.243 1.00 59.12 83 GLY A N 1
ATOM 665 C CA . GLY A 1 83 ? 13.159 -20.259 -15.667 1.00 59.12 83 GLY A CA 1
ATOM 666 C C . GLY A 1 83 ? 11.864 -20.197 -16.477 1.00 59.12 83 GLY A C 1
ATOM 667 O O . GLY A 1 83 ? 11.961 -20.311 -17.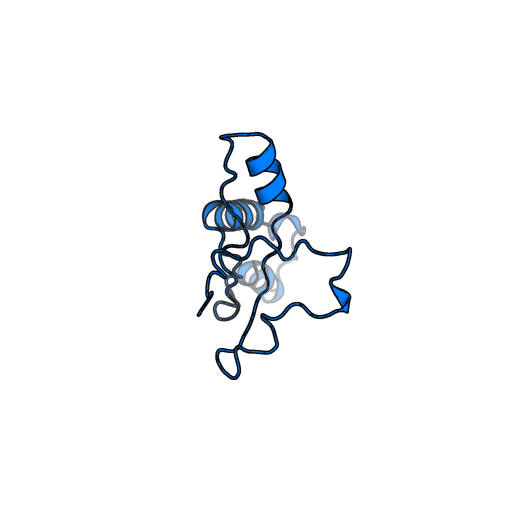683 1.00 59.12 83 GLY A O 1
ATOM 668 N N . ASP A 1 84 ? 10.680 -20.043 -15.887 1.00 62.59 84 ASP A N 1
ATOM 669 C CA . ASP A 1 84 ? 9.454 -19.806 -16.682 1.00 62.59 84 ASP A CA 1
ATOM 670 C C . ASP A 1 84 ? 8.854 -18.433 -16.360 1.00 62.59 84 ASP A C 1
ATOM 672 O O . ASP A 1 84 ? 8.764 -17.543 -17.201 1.00 62.59 84 ASP A O 1
ATOM 676 N N . ALA A 1 85 ? 8.626 -18.170 -15.072 1.00 66.50 85 ALA A N 1
ATOM 677 C CA . ALA A 1 85 ? 8.037 -16.918 -14.605 1.00 66.50 85 ALA A CA 1
ATOM 678 C C . ALA A 1 85 ? 8.859 -15.651 -14.931 1.00 66.50 85 ALA A C 1
ATOM 680 O O . ALA A 1 85 ? 8.304 -14.555 -14.916 1.00 66.50 85 ALA A O 1
ATOM 681 N N . ARG A 1 86 ? 10.171 -15.763 -15.177 1.00 71.12 86 ARG A N 1
ATOM 682 C CA . ARG A 1 86 ? 11.061 -14.606 -15.407 1.00 71.12 86 ARG A CA 1
ATOM 683 C C . ARG A 1 86 ? 11.289 -14.278 -16.878 1.00 71.12 86 ARG A C 1
ATOM 685 O O . ARG A 1 86 ? 11.856 -13.226 -17.166 1.00 71.12 86 ARG A O 1
ATOM 692 N N . TYR A 1 87 ? 10.877 -15.156 -17.789 1.00 75.56 87 TYR A N 1
ATOM 693 C CA . TYR A 1 87 ? 11.060 -14.921 -19.213 1.00 75.56 87 TYR A CA 1
ATOM 694 C C . TYR A 1 87 ? 9.915 -14.080 -19.784 1.00 75.56 87 TYR A C 1
ATOM 696 O O . TYR A 1 87 ? 8.777 -14.134 -19.305 1.00 75.56 87 TYR A O 1
ATOM 704 N N . PRO A 1 88 ? 10.193 -13.262 -20.810 1.00 74.50 88 PRO A N 1
ATOM 705 C CA . PRO A 1 88 ? 9.149 -12.534 -21.505 1.00 74.50 88 PRO A CA 1
ATOM 706 C C . PRO A 1 88 ? 8.222 -13.519 -22.226 1.00 74.50 88 PRO A C 1
ATOM 708 O O . PRO A 1 88 ? 8.589 -14.121 -23.229 1.00 74.50 88 PRO A O 1
ATOM 711 N N . HIS A 1 89 ? 6.998 -13.660 -21.723 1.00 80.31 89 HIS A N 1
ATOM 712 C CA . HIS A 1 89 ? 5.938 -14.372 -22.423 1.00 80.31 89 HIS A CA 1
ATOM 713 C C . HIS A 1 89 ? 5.408 -13.512 -23.592 1.00 80.31 89 HIS A C 1
ATOM 715 O O . HIS A 1 89 ? 5.218 -12.304 -23.404 1.00 80.31 89 HIS A O 1
ATOM 721 N N . PRO A 1 90 ? 5.108 -14.084 -24.776 1.00 84.12 90 PRO A N 1
ATOM 722 C CA . PRO A 1 90 ? 4.611 -13.334 -25.938 1.00 84.12 90 PRO A CA 1
ATOM 723 C C . PRO A 1 90 ? 3.386 -12.448 -25.658 1.00 84.12 90 PRO A C 1
ATOM 725 O O . PRO A 1 90 ? 3.252 -11.369 -26.230 1.00 84.12 90 PRO A O 1
ATOM 728 N N . SER A 1 91 ? 2.526 -12.835 -24.709 1.00 82.00 91 SER A N 1
ATOM 729 C CA . SER A 1 91 ? 1.378 -12.015 -24.280 1.00 82.00 91 SER A CA 1
ATOM 730 C C . SER A 1 91 ? 1.751 -10.662 -23.650 1.00 82.00 91 SER A C 1
ATOM 732 O O . SER A 1 91 ? 0.871 -9.821 -23.458 1.00 82.00 91 SER A O 1
ATOM 734 N N . HIS A 1 92 ? 3.023 -10.438 -23.303 1.00 82.25 92 HIS A N 1
ATOM 735 C CA . HIS A 1 92 ? 3.512 -9.170 -22.756 1.00 82.25 92 HIS A CA 1
ATOM 736 C C . HIS A 1 92 ? 3.798 -8.119 -23.833 1.00 82.25 92 HIS A C 1
ATOM 738 O O . HIS A 1 92 ? 3.963 -6.945 -23.489 1.00 82.25 92 HIS A O 1
ATOM 744 N N . TRP A 1 93 ? 3.852 -8.514 -25.109 1.00 81.31 93 TRP A N 1
ATOM 745 C CA . TRP A 1 93 ? 4.127 -7.604 -26.217 1.00 81.31 93 TRP A CA 1
ATOM 746 C C . TRP A 1 93 ? 3.130 -6.439 -26.237 1.00 81.31 93 TRP A C 1
ATOM 748 O O . TRP A 1 93 ? 1.921 -6.636 -26.119 1.00 81.31 93 TRP A O 1
ATOM 758 N N . GLY A 1 94 ? 3.645 -5.209 -26.309 1.00 83.12 94 GLY A N 1
ATOM 759 C CA . GLY A 1 94 ? 2.838 -3.984 -26.272 1.00 83.12 94 GLY A CA 1
ATOM 760 C C . GLY A 1 94 ? 2.179 -3.657 -24.921 1.00 83.12 94 GLY A C 1
ATOM 761 O O . GLY A 1 94 ? 1.573 -2.598 -24.800 1.00 83.12 94 GLY A O 1
ATOM 762 N N . LYS A 1 95 ? 2.302 -4.518 -23.897 1.00 81.06 95 LYS A N 1
ATOM 763 C CA . LYS A 1 95 ? 1.694 -4.321 -22.564 1.00 81.06 95 LYS A CA 1
ATOM 764 C C . LYS A 1 95 ? 2.707 -4.003 -21.472 1.00 81.06 95 LYS A C 1
ATOM 766 O O . LYS A 1 95 ? 2.390 -3.271 -20.539 1.00 81.06 95 LYS A O 1
ATOM 771 N N . ARG A 1 96 ? 3.914 -4.571 -21.550 1.00 74.19 96 ARG A N 1
ATOM 772 C CA . ARG A 1 96 ? 4.988 -4.325 -20.579 1.00 74.19 96 ARG A CA 1
ATOM 773 C C . ARG A 1 96 ? 6.300 -4.031 -21.282 1.00 74.19 96 ARG A C 1
ATOM 775 O O . ARG A 1 96 ? 6.637 -4.656 -22.283 1.00 74.19 96 ARG A O 1
ATOM 782 N N . PHE A 1 97 ? 7.052 -3.094 -20.720 1.00 72.62 97 PHE A N 1
ATOM 783 C CA . PHE A 1 97 ? 8.403 -2.799 -21.169 1.00 72.62 97 PHE A CA 1
ATOM 784 C C . PHE A 1 97 ? 9.371 -3.856 -20.616 1.00 72.62 97 PHE A C 1
ATOM 786 O O . PHE A 1 97 ? 9.517 -3.991 -19.404 1.00 72.62 97 PHE A O 1
ATOM 793 N N . VAL A 1 98 ? 10.003 -4.631 -21.502 1.00 57.72 98 VAL A N 1
ATOM 794 C CA . VAL A 1 98 ? 10.850 -5.788 -21.137 1.00 57.72 98 VAL A CA 1
ATOM 795 C C . VAL A 1 98 ? 12.303 -5.381 -20.839 1.00 57.72 98 VAL A C 1
ATOM 797 O O . VAL A 1 98 ? 13.024 -6.117 -20.171 1.00 57.72 98 VAL A O 1
ATOM 800 N N . SER A 1 99 ? 12.751 -4.200 -21.283 1.00 49.97 99 SER A N 1
ATOM 801 C CA . SER A 1 99 ? 14.185 -3.870 -21.342 1.00 49.97 99 SER A CA 1
ATOM 802 C C . SER A 1 99 ? 14.831 -3.442 -20.012 1.00 49.97 99 SER A C 1
ATOM 804 O O . SER A 1 99 ? 16.047 -3.276 -19.967 1.00 49.97 99 SER A O 1
ATOM 806 N N . SER A 1 100 ? 14.074 -3.268 -18.925 1.00 44.47 100 SER A N 1
ATOM 807 C CA . SER A 1 100 ? 14.602 -2.759 -17.650 1.00 44.47 100 SER A CA 1
ATOM 808 C C . SER A 1 100 ? 14.501 -3.778 -16.511 1.00 44.47 100 SER A C 1
ATOM 810 O O . SER A 1 100 ? 13.914 -3.490 -15.468 1.00 44.47 100 SER A O 1
ATOM 812 N N . LEU A 1 101 ? 15.093 -4.961 -16.685 1.00 51.50 101 LEU A N 1
ATOM 813 C CA . LEU A 1 101 ? 15.290 -5.930 -15.601 1.00 51.50 101 LEU A CA 1
ATOM 814 C C . LEU A 1 101 ? 16.674 -5.792 -14.916 1.00 51.50 101 LEU A C 1
ATOM 816 O O . LEU A 1 101 ? 17.442 -6.751 -14.937 1.00 51.50 101 LEU A O 1
ATOM 820 N N . PRO A 1 102 ? 17.033 -4.688 -14.227 1.00 45.75 102 PRO A N 1
ATOM 821 C CA . PRO A 1 102 ? 17.894 -4.799 -13.065 1.00 45.75 102 PRO A CA 1
ATOM 822 C C . PRO A 1 102 ? 17.022 -5.015 -11.820 1.00 45.75 102 PRO A C 1
ATOM 824 O O . PRO A 1 102 ? 16.141 -4.220 -11.502 1.00 45.75 102 PRO A O 1
ATOM 827 N N . GLN A 1 103 ? 17.314 -6.108 -11.114 1.00 42.50 103 GLN A N 1
ATOM 828 C CA . GLN A 1 103 ? 16.815 -6.461 -9.781 1.00 42.50 103 GLN A CA 1
ATOM 829 C C . GLN A 1 103 ? 15.328 -6.840 -9.697 1.00 42.50 103 GLN A C 1
ATOM 831 O O . GLN A 1 103 ? 14.477 -6.121 -9.174 1.00 42.50 103 GLN A O 1
ATOM 836 N N . MET A 1 104 ? 15.041 -8.092 -10.066 1.00 40.91 104 MET A N 1
ATOM 837 C CA . MET A 1 104 ? 14.013 -8.839 -9.344 1.00 40.91 104 MET A CA 1
ATOM 838 C C . MET A 1 104 ? 14.459 -8.954 -7.884 1.00 40.91 104 MET A C 1
ATOM 840 O O . MET A 1 104 ? 15.252 -9.827 -7.535 1.00 40.91 104 MET A O 1
ATOM 844 N N . VAL A 1 105 ? 13.983 -8.040 -7.041 1.00 40.62 105 VAL A N 1
ATOM 845 C CA . VAL A 1 105 ? 14.077 -8.166 -5.586 1.00 40.62 105 VAL A CA 1
ATOM 846 C C . VAL A 1 105 ? 13.431 -9.503 -5.225 1.00 40.62 105 VAL A C 1
ATOM 848 O O . VAL A 1 105 ? 12.209 -9.640 -5.304 1.00 40.62 105 VAL A O 1
ATOM 851 N N . LYS A 1 106 ? 14.260 -10.498 -4.884 1.00 38.56 106 LYS A N 1
ATOM 852 C CA . LYS A 1 106 ? 13.823 -11.715 -4.200 1.00 38.56 106 LYS A CA 1
ATOM 853 C C . LYS A 1 106 ? 13.153 -11.257 -2.907 1.00 38.56 106 LYS A C 1
ATOM 855 O O . LYS A 1 106 ? 13.839 -10.822 -1.991 1.00 38.56 106 LYS A O 1
ATOM 860 N N . ILE A 1 107 ? 11.830 -11.329 -2.852 1.00 38.91 107 ILE A N 1
ATOM 861 C CA . ILE A 1 107 ? 11.143 -11.460 -1.573 1.00 38.91 107 ILE A CA 1
ATOM 862 C C . ILE A 1 107 ? 11.167 -12.963 -1.311 1.00 38.91 107 ILE A C 1
ATOM 864 O O . ILE A 1 107 ? 10.365 -13.701 -1.876 1.00 38.91 107 ILE A O 1
ATOM 868 N N . ALA A 1 108 ? 12.202 -13.417 -0.610 1.00 35.75 108 ALA A N 1
ATOM 869 C CA . ALA A 1 108 ? 12.090 -14.628 0.185 1.00 35.75 108 ALA A CA 1
ATOM 870 C C . ALA A 1 108 ? 11.522 -14.177 1.535 1.00 35.75 108 ALA A C 1
ATOM 872 O O . ALA A 1 108 ? 11.903 -13.101 2.007 1.00 35.75 108 ALA A O 1
ATOM 873 N N . ASP A 1 109 ? 10.562 -14.940 2.049 1.00 40.06 109 ASP A N 1
ATOM 874 C CA . ASP A 1 109 ? 9.872 -14.690 3.318 1.00 40.06 109 ASP A CA 1
ATOM 875 C C . ASP A 1 109 ? 10.828 -14.491 4.505 1.00 40.06 109 ASP A C 1
ATOM 877 O O . ASP A 1 109 ? 11.897 -15.149 4.532 1.00 40.06 109 ASP A O 1
#

pLDDT: mean 77.01, std 14.9, range [35.75, 94.31]

Radius of gyration: 21.54 Å; chains: 1; bounding box: 45×38×56 Å

Organism: Medicago truncatula (NCBI:txid3880)

Foldseek 3Di:
DCVPQVCCVVVPHDRDPVVVVDDVCCVVVLVVCCQVQVWNDDPVGRVPIDHPVHDDADDPDVVSNVCVVQDDADDDPDPPCPPPSLDDDPVCVPPDDNPDPDDPDPPDD